Protein AF-A0A527Y2S4-F1 (afdb_monomer)

Foldseek 3Di:
DDDDPVNVVVVVVVVVVVVVVVVVVVVVVVCVVCCVVPNDDCPLCVPLFQECCSVFPDVVQDPVRNPPDDADFDADRHQAPFPPDPHRHHHRRDDDDTDHSDDDD

Mean predicted aligned error: 6.43 Å

Secondary structure (DSSP, 8-state):
-PPPHHHHHHHHHHHHHHHHHHHHHHHHHHHHHHHHHHPPP--S-TT---SGGG--SSSSPPTTSS-SSPPPP-S-TT-BS-TT-SSSB--TT----PPPSS---

Radius of gyration: 23.65 Å; Cα contacts (8 Å, |Δi|>4): 82; chains: 1; bounding box: 60×28×50 Å

Solvent-accessible surface area (backbone atoms only — not comparable to full-atom values): 6553 Å² total; per-residue (Å²): 136,84,81,51,71,69,54,56,54,48,52,54,51,51,52,54,50,50,51,52,52,52,50,51,49,51,54,50,51,51,51,52,58,46,42,76,76,72,47,77,87,63,72,60,51,76,80,60,63,17,37,67,88,47,66,34,88,44,75,76,65,50,95,72,46,55,68,95,58,78,84,59,75,72,56,56,68,76,37,53,64,31,63,90,51,96,50,58,50,43,45,19,64,56,81,79,95,54,59,71,77,61,82,88,128

Structure (mmCIF, N/CA/C/O backbone):
data_AF-A0A527Y2S4-F1
#
_entry.id   AF-A0A527Y2S4-F1
#
loop_
_atom_site.group_PDB
_atom_site.id
_atom_site.type_symbol
_atom_site.label_atom_id
_ato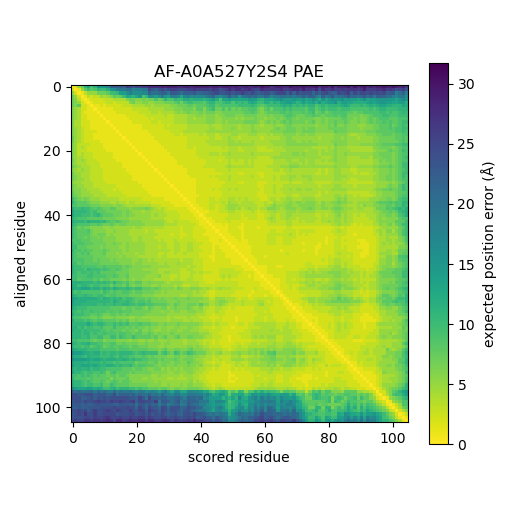m_site.label_alt_id
_atom_site.label_comp_id
_atom_site.label_asym_id
_atom_site.label_entity_id
_atom_site.label_seq_id
_atom_site.pdbx_PDB_ins_code
_atom_site.Cartn_x
_atom_site.Cartn_y
_atom_site.Cartn_z
_atom_site.occupancy
_atom_site.B_iso_or_equiv
_atom_site.auth_seq_id
_atom_site.auth_comp_id
_atom_site.auth_asym_id
_atom_site.auth_atom_id
_atom_site.pdbx_PDB_model_num
ATOM 1 N N . THR A 1 1 ? 38.162 15.292 -22.513 1.00 59.03 1 THR A N 1
ATOM 2 C CA . THR A 1 1 ? 37.938 14.375 -21.379 1.00 59.03 1 THR A CA 1
ATOM 3 C C . THR A 1 1 ? 37.965 12.958 -21.899 1.00 59.03 1 THR A C 1
ATOM 5 O O . THR A 1 1 ? 37.124 12.628 -22.720 1.00 59.03 1 THR A O 1
ATOM 8 N N . ILE A 1 2 ? 38.969 12.167 -21.520 1.00 71.31 2 ILE A N 1
ATOM 9 C CA . ILE A 1 2 ? 39.076 10.753 -21.911 1.00 71.31 2 ILE A CA 1
ATOM 10 C C . ILE A 1 2 ? 38.282 9.957 -20.871 1.00 71.31 2 ILE A C 1
ATOM 12 O O . ILE A 1 2 ? 38.598 10.036 -19.686 1.00 71.31 2 ILE A O 1
ATOM 16 N N . MET A 1 3 ? 37.216 9.266 -21.281 1.00 73.00 3 MET A N 1
ATOM 17 C CA . MET A 1 3 ? 36.524 8.328 -20.393 1.00 73.00 3 MET A CA 1
ATOM 18 C C . MET A 1 3 ? 37.439 7.124 -20.146 1.00 73.00 3 MET A C 1
ATOM 20 O O . MET A 1 3 ? 38.080 6.636 -21.072 1.00 73.00 3 MET A O 1
ATOM 24 N N . THR A 1 4 ? 37.540 6.667 -18.899 1.00 88.81 4 THR A N 1
ATOM 25 C CA . THR A 1 4 ? 38.338 5.481 -18.562 1.00 88.81 4 THR A CA 1
ATOM 26 C C . THR A 1 4 ? 37.629 4.212 -19.047 1.00 88.81 4 THR A C 1
ATOM 28 O O . THR A 1 4 ? 36.400 4.155 -19.060 1.00 88.81 4 THR A O 1
ATOM 31 N N . GLU A 1 5 ? 38.377 3.159 -19.387 1.00 88.56 5 GLU A N 1
ATOM 32 C CA . GLU A 1 5 ? 37.814 1.848 -19.774 1.00 88.56 5 GLU A CA 1
ATOM 33 C C . GLU A 1 5 ? 36.819 1.308 -18.731 1.00 88.56 5 GLU A C 1
ATOM 35 O O . GLU A 1 5 ? 35.728 0.838 -19.051 1.00 88.56 5 GLU A O 1
ATOM 40 N N . SER A 1 6 ? 37.141 1.476 -17.446 1.00 90.81 6 SER A N 1
ATOM 41 C CA . SER A 1 6 ? 36.245 1.122 -16.341 1.00 90.81 6 SER A CA 1
ATOM 42 C C . SER A 1 6 ? 34.897 1.855 -16.394 1.00 90.81 6 SER A C 1
ATOM 44 O O . SER A 1 6 ? 33.862 1.252 -16.106 1.00 90.81 6 SER A O 1
ATOM 46 N N . ALA A 1 7 ? 34.881 3.130 -16.798 1.00 92.38 7 ALA A N 1
ATOM 47 C CA . ALA A 1 7 ? 33.657 3.914 -16.928 1.00 92.38 7 ALA A CA 1
ATOM 48 C C . ALA A 1 7 ? 32.814 3.458 -18.131 1.00 92.38 7 ALA A C 1
ATOM 50 O O . ALA A 1 7 ? 31.586 3.420 -18.043 1.00 92.38 7 ALA A O 1
ATOM 51 N N . HIS A 1 8 ? 33.451 3.045 -19.232 1.00 92.75 8 HIS A N 1
ATOM 52 C CA . HIS A 1 8 ? 32.755 2.486 -20.394 1.00 92.75 8 HIS A CA 1
ATOM 53 C C . HIS A 1 8 ? 32.021 1.176 -20.069 1.00 92.75 8 HIS A C 1
ATOM 55 O O . HIS A 1 8 ? 30.843 1.022 -20.417 1.00 92.75 8 HIS A O 1
ATOM 61 N N . HIS A 1 9 ? 32.677 0.257 -19.356 1.00 94.94 9 HIS A N 1
ATOM 62 C CA . HIS A 1 9 ? 32.043 -0.986 -18.908 1.00 94.94 9 HIS A CA 1
ATOM 63 C C . HIS A 1 9 ? 30.885 -0.724 -17.941 1.00 94.94 9 HIS A C 1
ATOM 65 O O . HIS A 1 9 ? 29.814 -1.319 -18.086 1.00 94.94 9 HIS A O 1
ATOM 71 N N . LEU A 1 10 ? 31.066 0.208 -17.001 1.00 96.25 10 LEU A N 1
ATOM 72 C CA . LEU A 1 10 ? 30.026 0.571 -16.043 1.00 96.25 10 LEU A CA 1
ATOM 73 C C . LEU A 1 10 ? 28.790 1.168 -16.733 1.00 96.25 10 LEU A C 1
ATOM 75 O O . LEU A 1 10 ? 27.672 0.740 -16.454 1.00 96.25 10 LEU A O 1
ATOM 79 N N . ASN A 1 11 ? 28.969 2.090 -17.682 1.00 96.69 11 ASN A N 1
ATOM 80 C CA . ASN A 1 11 ? 27.857 2.679 -18.436 1.00 96.69 11 ASN A CA 1
ATOM 81 C C . ASN A 1 11 ? 27.087 1.632 -19.256 1.00 96.69 11 ASN A C 1
ATOM 83 O O . ASN A 1 11 ? 25.856 1.673 -19.329 1.00 96.69 11 ASN A O 1
ATOM 87 N N . SER A 1 12 ? 27.802 0.667 -19.842 1.00 96.69 12 SER A N 1
ATOM 88 C CA . SER A 1 12 ? 27.188 -0.442 -20.583 1.00 96.69 12 SER A CA 1
ATOM 89 C C . SER A 1 12 ? 26.336 -1.316 -19.659 1.00 96.69 12 SER A C 1
ATOM 91 O O . SER A 1 12 ? 25.181 -1.605 -19.968 1.00 96.69 12 SER A O 1
ATOM 93 N N . PHE A 1 13 ? 26.865 -1.668 -18.484 1.00 97.88 13 PHE A N 1
ATOM 94 C CA . PHE A 1 13 ? 26.125 -2.416 -17.467 1.00 97.88 13 PHE A CA 1
ATOM 95 C C . PHE A 1 13 ? 24.877 -1.662 -16.983 1.00 97.88 13 PHE A C 1
ATOM 97 O O . PHE A 1 13 ? 23.785 -2.233 -16.957 1.00 97.88 13 PHE A O 1
ATOM 104 N N . ILE A 1 14 ? 25.013 -0.370 -16.665 1.00 98.38 14 ILE A N 1
ATOM 105 C CA . ILE A 1 14 ? 23.892 0.482 -16.239 1.00 98.38 14 ILE A CA 1
ATOM 106 C C . ILE A 1 14 ? 22.800 0.516 -17.311 1.00 98.38 14 ILE A C 1
ATOM 108 O O . ILE A 1 14 ? 21.622 0.414 -16.980 1.00 98.38 14 ILE A O 1
ATOM 112 N N . SER A 1 15 ? 23.175 0.599 -18.588 1.00 98.25 15 SER A N 1
ATOM 113 C CA . SER A 1 15 ? 22.214 0.603 -19.697 1.00 98.25 15 SER A CA 1
ATOM 114 C C . SER A 1 15 ? 21.403 -0.696 -19.751 1.00 98.25 15 SER A C 1
ATOM 116 O O . SER A 1 15 ? 20.182 -0.655 -19.896 1.00 98.25 15 SER A O 1
ATOM 118 N N . ILE A 1 16 ? 22.049 -1.852 -19.557 1.00 98.56 16 ILE A N 1
ATOM 119 C CA . ILE A 1 16 ? 21.360 -3.151 -19.491 1.00 98.56 16 ILE A CA 1
ATOM 120 C C . ILE A 1 16 ? 20.384 -3.179 -18.306 1.00 98.56 16 ILE A C 1
ATOM 122 O O . ILE A 1 16 ? 19.225 -3.560 -18.473 1.00 98.56 16 ILE A O 1
ATOM 126 N N . MET A 1 17 ? 20.815 -2.728 -17.124 1.00 98.62 17 MET A N 1
ATOM 127 C CA . MET A 1 17 ? 19.944 -2.660 -15.945 1.00 98.62 17 MET A CA 1
ATOM 128 C C . MET A 1 17 ? 18.762 -1.708 -16.158 1.00 98.62 17 MET A C 1
ATOM 130 O O . MET A 1 17 ? 17.643 -2.028 -15.761 1.00 98.62 17 MET A O 1
ATOM 134 N N . ALA A 1 18 ? 18.976 -0.577 -16.834 1.00 98.62 18 ALA A N 1
ATOM 135 C CA . ALA A 1 18 ? 17.917 0.372 -17.160 1.00 98.62 18 ALA A CA 1
ATOM 136 C C . ALA A 1 18 ? 16.839 -0.263 -18.053 1.00 98.62 18 ALA A C 1
ATOM 138 O O . ALA A 1 18 ? 15.651 -0.068 -17.794 1.00 98.62 18 ALA A O 1
ATOM 139 N N . PHE A 1 19 ? 17.220 -1.082 -19.041 1.00 98.62 19 PHE A N 1
ATOM 140 C CA . PHE A 1 19 ? 16.249 -1.830 -19.849 1.00 98.62 19 PHE A CA 1
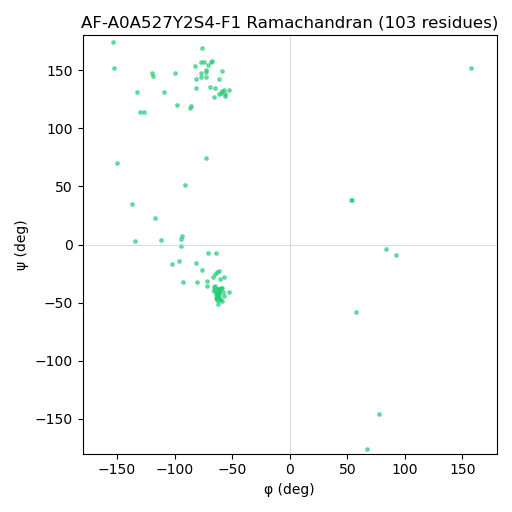ATOM 141 C C . PHE A 1 19 ? 15.481 -2.875 -19.032 1.00 98.62 19 PHE A C 1
ATOM 143 O O . PHE A 1 19 ? 14.271 -3.009 -19.212 1.00 98.62 19 PHE A O 1
ATOM 150 N N . ILE A 1 20 ? 16.143 -3.578 -18.107 1.00 98.75 20 ILE A N 1
ATOM 151 C CA . ILE A 1 20 ? 15.481 -4.551 -17.221 1.00 98.75 20 ILE A CA 1
ATOM 152 C C . ILE A 1 20 ? 14.464 -3.854 -16.312 1.00 98.75 20 ILE A C 1
ATOM 154 O O . ILE A 1 20 ? 13.318 -4.295 -16.217 1.00 98.75 20 ILE A O 1
ATOM 158 N N . VAL A 1 21 ? 14.852 -2.746 -15.675 1.00 98.75 21 VAL A N 1
ATOM 159 C CA . VAL A 1 21 ? 13.942 -1.949 -14.839 1.00 98.75 21 VAL A CA 1
ATOM 160 C C . VAL A 1 21 ? 12.790 -1.408 -15.684 1.00 98.75 21 VAL A C 1
ATOM 162 O O . VAL A 1 21 ? 11.638 -1.517 -15.270 1.00 98.75 21 VAL A O 1
ATOM 165 N N . GLY A 1 22 ? 13.070 -0.903 -16.889 1.00 98.62 22 GLY A N 1
ATOM 166 C CA . GLY A 1 22 ? 12.045 -0.457 -17.834 1.00 98.62 22 GLY A CA 1
ATOM 167 C C . GLY A 1 22 ? 11.040 -1.559 -18.177 1.00 98.62 22 GLY A C 1
ATOM 168 O O . GLY A 1 22 ? 9.833 -1.327 -18.135 1.00 98.62 22 GLY A O 1
ATOM 169 N N . PHE A 1 23 ? 11.510 -2.783 -18.428 1.00 98.75 23 PHE A N 1
ATOM 170 C CA . PHE A 1 23 ? 10.638 -3.935 -18.654 1.00 98.75 23 PHE A CA 1
ATOM 171 C C . PHE A 1 23 ? 9.804 -4.294 -17.413 1.00 98.75 23 PHE A C 1
ATOM 173 O O . PHE A 1 23 ? 8.600 -4.521 -17.532 1.00 98.75 23 PHE A O 1
ATOM 180 N N . ALA A 1 24 ? 10.398 -4.283 -16.216 1.00 98.75 24 ALA A N 1
ATOM 181 C CA . ALA A 1 24 ? 9.666 -4.527 -14.972 1.00 98.75 24 ALA A CA 1
ATOM 182 C C . ALA A 1 24 ? 8.539 -3.499 -14.753 1.00 98.75 24 ALA A C 1
ATOM 184 O O . ALA A 1 24 ? 7.440 -3.871 -14.335 1.00 98.75 24 ALA A O 1
ATOM 185 N N . GLN A 1 25 ? 8.766 -2.229 -15.111 1.00 98.75 25 GLN A N 1
ATOM 186 C CA . GLN A 1 25 ? 7.712 -1.209 -15.099 1.00 98.75 25 GLN A CA 1
ATOM 187 C C . GLN A 1 25 ? 6.571 -1.555 -16.070 1.00 98.75 25 GLN A C 1
ATOM 189 O O . GLN A 1 25 ? 5.408 -1.368 -15.724 1.00 98.75 25 GLN A O 1
ATOM 194 N N . MET A 1 26 ? 6.860 -2.112 -17.254 1.00 98.75 26 MET A N 1
ATOM 195 C CA . MET A 1 26 ? 5.809 -2.525 -18.201 1.00 98.75 26 MET A CA 1
ATOM 196 C C . MET A 1 26 ? 4.955 -3.670 -17.654 1.00 98.75 26 MET A C 1
ATOM 198 O O . MET A 1 26 ? 3.732 -3.639 -17.796 1.00 98.75 26 MET A O 1
ATOM 202 N N . VAL A 1 27 ? 5.573 -4.644 -16.979 1.00 98.69 27 VAL A N 1
ATOM 203 C CA . VAL A 1 27 ? 4.844 -5.723 -16.292 1.00 98.69 27 VAL A CA 1
ATOM 204 C C . VAL A 1 27 ? 3.946 -5.157 -15.186 1.00 98.69 27 VAL A C 1
ATOM 206 O O . VAL A 1 27 ? 2.782 -5.546 -15.087 1.00 98.69 27 VAL A O 1
ATOM 209 N N . PHE A 1 28 ? 4.448 -4.203 -14.394 1.00 98.50 28 PHE A N 1
ATOM 210 C CA . PHE A 1 28 ? 3.657 -3.516 -13.370 1.00 98.50 28 PHE A CA 1
ATOM 211 C C . PHE A 1 28 ? 2.463 -2.758 -13.970 1.00 98.50 28 PHE A C 1
ATOM 213 O O . PHE A 1 28 ? 1.337 -2.937 -13.510 1.00 98.50 28 PHE A O 1
ATOM 220 N N . LEU A 1 29 ? 2.673 -1.969 -15.029 1.00 98.69 29 LEU A N 1
ATOM 221 C CA . LEU A 1 29 ? 1.593 -1.232 -15.695 1.00 98.69 29 LEU A CA 1
ATOM 222 C C . LEU A 1 29 ? 0.545 -2.171 -16.296 1.00 98.69 29 LEU A C 1
ATOM 224 O O . LEU A 1 29 ? -0.652 -1.917 -16.164 1.00 98.69 29 LEU A O 1
ATOM 228 N N . PHE A 1 30 ? 0.976 -3.273 -16.913 1.00 98.38 30 PHE A N 1
ATOM 229 C CA . PHE A 1 30 ? 0.062 -4.304 -17.394 1.00 98.38 30 PHE A CA 1
ATOM 230 C C . PHE A 1 30 ? -0.785 -4.871 -16.249 1.00 98.38 30 PHE A C 1
ATOM 232 O O . PHE A 1 30 ? -2.010 -4.928 -16.364 1.00 98.38 30 PHE A O 1
ATOM 239 N N . ASN A 1 31 ? -0.155 -5.240 -15.129 1.00 98.25 31 ASN A N 1
ATOM 240 C CA . ASN A 1 31 ? -0.863 -5.762 -13.965 1.00 98.25 31 ASN A CA 1
ATOM 241 C C . ASN A 1 31 ? -1.847 -4.738 -13.377 1.00 98.25 31 ASN A C 1
ATOM 243 O O . ASN A 1 31 ? -2.975 -5.110 -13.053 1.00 98.25 31 ASN A O 1
ATOM 247 N N . LEU A 1 32 ? -1.465 -3.462 -13.302 1.00 97.88 32 LEU A N 1
ATOM 248 C CA . LEU A 1 32 ? -2.318 -2.379 -12.814 1.00 97.88 32 LEU A CA 1
ATOM 249 C C . LEU A 1 32 ? -3.559 -2.201 -13.701 1.00 97.88 32 LEU A C 1
ATOM 251 O O . LEU A 1 32 ? -4.685 -2.229 -13.204 1.00 97.88 32 LEU A O 1
ATOM 255 N N . ILE A 1 33 ? -3.367 -2.079 -15.019 1.00 98.25 33 ILE A N 1
ATOM 256 C CA . ILE A 1 33 ? -4.465 -1.907 -15.984 1.00 98.25 33 ILE A CA 1
ATOM 257 C C . ILE A 1 33 ? -5.387 -3.130 -15.974 1.00 98.25 33 ILE A C 1
ATOM 259 O O . ILE A 1 33 ? -6.612 -2.986 -15.988 1.00 98.25 33 ILE A O 1
ATOM 263 N N . TRP A 1 34 ? -4.813 -4.335 -15.930 1.00 98.31 34 TRP A N 1
ATOM 264 C CA . TRP A 1 34 ? -5.587 -5.569 -15.859 1.00 98.31 34 TRP A CA 1
ATOM 265 C C . TRP A 1 34 ? -6.412 -5.646 -14.573 1.00 98.31 34 TRP A C 1
ATOM 267 O O . TRP A 1 34 ? -7.604 -5.945 -14.635 1.00 98.31 34 TRP A O 1
ATOM 277 N N . SER A 1 35 ? -5.810 -5.324 -13.426 1.00 97.25 35 SER A N 1
ATOM 278 C CA . SER A 1 35 ? -6.467 -5.391 -12.116 1.00 97.25 35 SER A CA 1
ATOM 279 C C . SER A 1 35 ? -7.611 -4.388 -11.985 1.00 97.25 35 SER A C 1
ATOM 281 O O . SER A 1 35 ? -8.646 -4.732 -11.427 1.00 97.25 35 SER A O 1
ATOM 283 N N . ILE A 1 36 ? -7.485 -3.190 -12.563 1.00 95.31 36 ILE A N 1
ATOM 284 C CA . ILE A 1 36 ? -8.576 -2.200 -12.574 1.00 95.31 36 ILE A CA 1
ATOM 285 C C . ILE A 1 36 ? -9.785 -2.700 -13.384 1.00 95.31 36 ILE A C 1
ATOM 287 O O . ILE A 1 36 ? -10.923 -2.408 -13.030 1.00 95.31 36 ILE A O 1
ATOM 291 N N . ARG A 1 37 ? -9.560 -3.434 -14.483 1.00 96.81 37 ARG A N 1
ATOM 292 C CA . ARG A 1 37 ? -10.639 -3.853 -15.401 1.00 96.81 37 ARG A CA 1
ATOM 293 C C . ARG A 1 37 ? -11.235 -5.225 -15.087 1.00 96.81 37 ARG A C 1
ATOM 295 O O . ARG A 1 37 ? -12.406 -5.442 -15.373 1.00 96.81 37 ARG A O 1
ATOM 302 N N . HIS A 1 38 ? -10.428 -6.147 -14.567 1.00 97.06 38 HIS A N 1
ATOM 303 C CA . HIS A 1 38 ? -10.792 -7.559 -14.391 1.00 97.06 38 HIS A CA 1
ATOM 304 C C . HIS A 1 38 ? -10.406 -8.121 -13.013 1.00 97.06 38 HIS A C 1
ATOM 306 O O . HIS A 1 38 ? -10.560 -9.319 -12.775 1.00 97.06 38 HIS A O 1
ATOM 312 N N . GLY A 1 39 ? -9.850 -7.298 -12.120 1.00 92.81 39 GLY A N 1
ATOM 313 C CA . GLY A 1 39 ? -9.478 -7.721 -10.774 1.00 92.81 39 GLY A CA 1
ATOM 314 C C . GLY A 1 39 ? -10.696 -8.041 -9.908 1.00 92.81 39 GLY A C 1
ATOM 315 O O . GLY A 1 39 ? -11.805 -7.572 -10.152 1.00 92.81 39 GLY A O 1
ATOM 316 N N . ARG A 1 40 ? -10.476 -8.855 -8.873 1.00 93.50 40 ARG A N 1
ATOM 317 C CA . ARG A 1 40 ? -11.486 -9.122 -7.842 1.00 93.50 40 ARG A CA 1
ATOM 318 C C . ARG A 1 40 ? -11.566 -7.933 -6.891 1.00 93.50 40 ARG A C 1
ATOM 320 O O . ARG A 1 40 ? -10.536 -7.356 -6.551 1.00 93.50 40 ARG A O 1
ATOM 327 N N . GLU A 1 41 ? -12.768 -7.625 -6.416 1.00 92.62 41 GLU A N 1
ATOM 328 C CA . GLU A 1 41 ? -12.948 -6.642 -5.349 1.00 92.62 41 GLU A CA 1
ATOM 329 C C . GLU A 1 41 ? -12.188 -7.078 -4.092 1.00 92.62 41 GLU A C 1
ATOM 331 O O . GLU A 1 41 ? -12.292 -8.224 -3.648 1.00 92.62 41 GLU A O 1
ATOM 336 N N . ALA A 1 42 ? -11.402 -6.160 -3.529 1.00 92.69 42 ALA A N 1
ATOM 337 C CA . ALA A 1 42 ? -10.558 -6.436 -2.371 1.00 92.69 42 ALA A CA 1
ATOM 338 C C . ALA A 1 42 ? -11.328 -6.380 -1.035 1.00 92.69 42 ALA A C 1
ATOM 340 O O . ALA A 1 42 ? -10.838 -6.869 -0.019 1.00 92.69 42 ALA A O 1
ATOM 341 N N . GLY A 1 43 ? -12.528 -5.787 -1.033 1.00 93.81 43 GLY A N 1
ATOM 342 C CA . GLY A 1 43 ? -13.227 -5.395 0.191 1.00 93.81 43 GLY A CA 1
ATOM 343 C C . GLY A 1 43 ? -12.499 -4.270 0.938 1.00 93.81 43 GLY A C 1
ATOM 344 O O . GLY A 1 43 ? -11.492 -3.746 0.465 1.00 93.81 43 GLY A O 1
ATOM 345 N N . GLY A 1 44 ? -13.011 -3.896 2.113 1.00 94.50 44 GLY A N 1
ATOM 346 C CA . GLY A 1 44 ? -12.494 -2.746 2.866 1.00 94.50 44 GLY A CA 1
ATOM 347 C C . GLY A 1 44 ? -11.180 -2.975 3.600 1.00 94.50 44 GLY A C 1
ATOM 348 O O . GLY A 1 44 ? -10.471 -2.016 3.875 1.00 94.50 44 GLY A O 1
ATOM 349 N N . ASN A 1 45 ? -10.8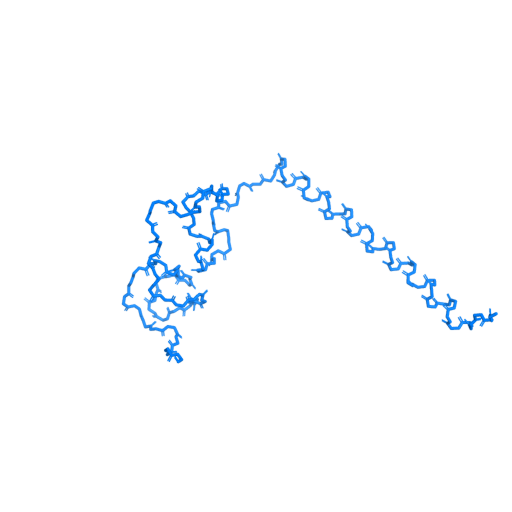25 -4.227 3.897 1.00 95.38 45 ASN A N 1
ATOM 350 C CA . ASN A 1 45 ? -9.597 -4.556 4.617 1.00 95.38 45 ASN A CA 1
ATOM 351 C C .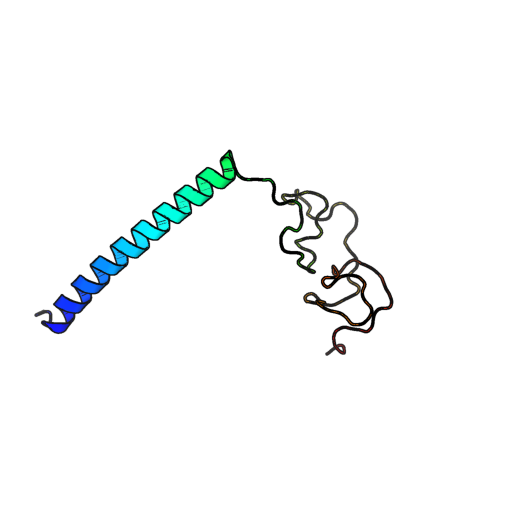 ASN A 1 45 ? -9.038 -5.938 4.220 1.00 95.38 45 ASN A C 1
ATOM 353 O O . ASN A 1 45 ? -9.081 -6.878 5.019 1.00 95.38 45 ASN A O 1
ATOM 357 N N . PRO A 1 46 ? -8.511 -6.090 2.989 1.00 94.81 46 PRO A N 1
ATOM 358 C CA . PRO A 1 46 ? -7.953 -7.361 2.513 1.00 94.81 46 PRO A CA 1
ATOM 359 C C . PRO A 1 46 ? -6.732 -7.827 3.318 1.00 94.81 46 PRO A C 1
ATOM 361 O O . PRO A 1 46 ? -6.433 -9.019 3.347 1.00 94.81 46 PRO A O 1
ATOM 364 N N . TRP A 1 47 ? -6.026 -6.902 3.973 1.00 94.94 47 TRP A N 1
ATOM 365 C CA . TRP A 1 47 ? -4.779 -7.179 4.691 1.00 94.94 47 TRP A CA 1
ATOM 366 C C . TRP A 1 47 ? -4.975 -7.456 6.177 1.00 94.94 47 TRP A C 1
ATOM 368 O O . TRP A 1 47 ? -3.995 -7.728 6.866 1.00 94.94 47 TRP A O 1
ATOM 378 N N . ARG A 1 48 ? -6.220 -7.388 6.672 1.00 94.62 48 ARG A N 1
ATOM 379 C CA . ARG A 1 48 ? -6.535 -7.499 8.104 1.00 94.62 48 ARG A CA 1
ATOM 380 C C . ARG A 1 48 ? -5.734 -6.492 8.940 1.00 94.62 48 ARG A C 1
ATOM 382 O O . ARG A 1 48 ? -5.275 -6.807 10.030 1.00 94.62 48 ARG A O 1
ATOM 389 N N . ALA A 1 49 ? -5.549 -5.283 8.415 1.00 95.12 49 ALA A N 1
ATOM 390 C CA . ALA A 1 49 ? -4.849 -4.212 9.101 1.00 95.12 49 ALA A CA 1
ATOM 391 C C . ALA A 1 49 ? -5.698 -3.630 10.242 1.00 95.12 49 ALA A C 1
ATOM 393 O O . ALA A 1 49 ? -6.928 -3.629 10.182 1.00 95.12 49 ALA A O 1
ATOM 394 N N . THR A 1 50 ? -5.054 -3.155 11.300 1.00 94.12 50 THR A N 1
ATOM 395 C CA . THR A 1 50 ? -5.737 -2.727 12.534 1.00 94.12 50 THR A CA 1
ATOM 396 C C . THR A 1 50 ? -6.005 -1.224 12.597 1.00 94.12 50 THR A C 1
ATOM 398 O O . THR A 1 50 ? -6.801 -0.771 13.419 1.00 94.12 50 THR A O 1
ATOM 401 N N . THR A 1 51 ? -5.366 -0.441 11.737 1.00 94.75 51 THR A N 1
ATOM 402 C CA . THR A 1 51 ? -5.433 1.020 11.717 1.00 94.75 51 THR A CA 1
ATOM 403 C C . THR A 1 51 ? -6.726 1.565 11.102 1.00 94.75 51 THR A C 1
ATOM 405 O O . THR A 1 51 ? -7.422 0.889 10.340 1.00 94.75 51 THR A O 1
ATOM 408 N N . LEU A 1 52 ? -7.073 2.807 11.455 1.00 94.94 52 LEU A N 1
ATOM 409 C CA . LEU A 1 52 ? -8.352 3.419 11.081 1.00 94.94 52 LEU A CA 1
ATOM 410 C C . LEU A 1 52 ? -8.549 3.635 9.574 1.00 94.94 52 LEU A C 1
ATOM 412 O O . LEU A 1 52 ? -9.697 3.655 9.134 1.00 94.94 52 LEU A O 1
ATOM 416 N N . GLU A 1 53 ? -7.500 3.765 8.758 1.00 93.62 53 GLU A N 1
ATOM 417 C CA . GLU A 1 53 ? -7.670 3.918 7.303 1.00 93.62 53 GLU A CA 1
ATOM 418 C C . GLU A 1 53 ? -8.368 2.710 6.654 1.00 93.62 53 GLU A C 1
ATOM 420 O O . GLU A 1 53 ? -9.018 2.856 5.620 1.00 93.62 53 GLU A O 1
ATOM 425 N N . TRP A 1 54 ? -8.317 1.546 7.310 1.00 94.88 54 TRP A N 1
ATOM 426 C CA . TRP A 1 54 ? -8.989 0.311 6.900 1.00 94.88 54 TRP A CA 1
ATOM 427 C C . TRP A 1 54 ? -10.372 0.121 7.539 1.00 94.88 54 TRP A C 1
ATOM 429 O O . TRP A 1 54 ? -10.954 -0.957 7.434 1.00 94.88 54 TRP A O 1
ATOM 439 N N . GLN A 1 55 ? -10.878 1.128 8.255 1.00 93.12 55 GLN A N 1
ATOM 440 C CA . GLN A 1 55 ? -12.161 1.104 8.975 1.00 93.12 55 GLN A CA 1
ATOM 441 C C . GLN A 1 55 ? -13.150 2.142 8.426 1.00 93.12 55 GLN A C 1
ATOM 443 O O . GLN A 1 55 ? -14.064 2.583 9.123 1.00 93.12 55 GLN A O 1
ATOM 448 N N . THR A 1 56 ? -12.954 2.566 7.179 1.00 94.69 56 THR A N 1
ATOM 449 C CA . THR A 1 56 ? -13.878 3.478 6.502 1.00 94.69 56 THR A CA 1
ATOM 450 C C . THR A 1 56 ? -15.174 2.741 6.121 1.00 94.69 56 THR A C 1
ATOM 452 O O . THR A 1 56 ? -15.120 1.556 5.785 1.00 94.69 56 THR A O 1
ATOM 455 N N . PRO A 1 57 ? -16.355 3.393 6.177 1.00 92.94 57 PRO A N 1
ATOM 456 C CA . PRO A 1 57 ? -17.631 2.732 5.868 1.00 92.94 57 PRO A CA 1
ATOM 457 C C . PRO A 1 57 ? -17.771 2.310 4.400 1.00 92.94 57 PRO A C 1
ATOM 459 O O . PRO A 1 57 ? -18.492 1.366 4.085 1.00 92.94 57 PRO A O 1
ATOM 462 N N . GLU A 1 58 ? -17.096 3.031 3.507 1.00 93.06 58 GLU A N 1
ATOM 463 C CA . GLU A 1 58 ? -17.133 2.840 2.061 1.00 93.06 58 GLU A CA 1
ATOM 464 C C . GLU A 1 58 ? -15.733 2.500 1.548 1.00 93.06 58 GLU A C 1
ATOM 466 O O . GLU A 1 58 ? -14.732 3.009 2.049 1.00 93.06 58 GLU A O 1
ATOM 471 N N . THR A 1 59 ? -15.648 1.641 0.531 1.00 93.00 59 THR A N 1
ATOM 472 C CA . THR A 1 59 ? -14.379 1.288 -0.116 1.00 93.00 59 THR A CA 1
ATOM 473 C C . THR A 1 59 ? -14.514 1.434 -1.631 1.00 93.00 59 THR A C 1
ATOM 475 O O . THR A 1 59 ? -15.262 0.665 -2.235 1.00 93.00 59 THR A O 1
ATOM 478 N N . PRO A 1 60 ? -13.791 2.376 -2.269 1.00 92.50 60 PRO A N 1
ATOM 479 C CA . PRO A 1 60 ? -12.810 3.303 -1.684 1.00 92.50 60 PRO A CA 1
ATOM 480 C C . PRO A 1 60 ? -13.443 4.357 -0.746 1.00 92.50 60 PRO A C 1
ATOM 482 O O . PRO A 1 60 ? -14.631 4.640 -0.891 1.00 92.50 60 PRO A O 1
ATOM 485 N N . PRO A 1 61 ? -12.671 4.959 0.186 1.00 93.56 61 PRO A N 1
ATOM 486 C CA . PRO A 1 61 ? -13.191 5.976 1.099 1.00 93.56 61 PRO A CA 1
ATOM 487 C C . PRO A 1 61 ? -13.823 7.159 0.358 1.00 93.56 61 PRO A C 1
ATOM 489 O O . PRO A 1 61 ? -13.193 7.775 -0.506 1.00 93.56 61 PRO A O 1
ATOM 492 N N . ALA A 1 62 ? -15.060 7.495 0.719 1.00 93.44 62 ALA A N 1
ATOM 493 C CA . ALA A 1 62 ? -15.758 8.662 0.195 1.00 93.44 62 ALA A CA 1
ATOM 494 C C . ALA A 1 62 ? -15.252 9.971 0.829 1.00 93.44 62 ALA A C 1
ATOM 496 O O . ALA A 1 62 ? -14.531 9.979 1.831 1.00 93.44 62 ALA A O 1
ATOM 497 N N . HIS A 1 63 ? -15.657 11.112 0.264 1.00 93.44 63 HIS A N 1
ATOM 498 C CA . HIS A 1 63 ? -15.330 12.416 0.841 1.00 93.44 63 HIS A CA 1
ATOM 499 C C . HIS A 1 63 ? -15.868 12.530 2.275 1.00 93.44 63 HIS A C 1
ATOM 501 O O . HIS A 1 63 ? -17.026 12.222 2.544 1.00 93.44 63 HIS A O 1
ATOM 507 N N . GLY A 1 64 ? -15.018 12.983 3.196 1.00 92.00 64 GLY A N 1
ATOM 508 C CA . GLY A 1 64 ? -15.307 12.970 4.631 1.00 92.00 64 GLY A CA 1
ATOM 509 C C . GLY A 1 64 ? -14.822 11.710 5.358 1.00 92.00 64 GLY A C 1
ATOM 510 O O . GLY A 1 64 ? -14.803 11.728 6.583 1.00 92.00 64 GLY A O 1
ATOM 511 N N . ASN A 1 65 ? -14.358 10.678 4.636 1.00 94.62 65 ASN A N 1
ATOM 512 C CA . ASN A 1 65 ? -13.706 9.435 5.090 1.00 94.62 65 ASN A CA 1
ATOM 513 C C . ASN A 1 65 ? -14.506 8.561 6.081 1.00 94.62 65 ASN A C 1
ATOM 515 O O . ASN A 1 65 ? -14.754 7.392 5.803 1.00 94.62 65 ASN A O 1
ATOM 519 N N . PHE A 1 66 ? -14.895 9.109 7.234 1.00 93.12 66 PHE A N 1
ATOM 520 C CA . PHE A 1 66 ? -15.513 8.410 8.369 1.00 93.12 66 PHE A CA 1
ATOM 521 C C . PHE A 1 66 ? -16.982 8.797 8.606 1.00 93.12 66 PHE A C 1
ATOM 523 O O . PHE A 1 66 ? -17.612 8.318 9.542 1.00 93.12 66 PHE A O 1
ATOM 530 N N . GLY A 1 67 ? -17.561 9.640 7.748 1.00 90.38 67 GLY A N 1
ATOM 531 C CA . GLY A 1 67 ? -18.948 10.083 7.882 1.00 90.38 67 GLY A CA 1
ATOM 532 C C . GLY A 1 67 ? -19.125 11.157 8.961 1.00 90.38 67 GLY A C 1
ATOM 533 O O . GLY A 1 67 ? -18.275 12.027 9.128 1.00 90.38 67 GLY A O 1
ATOM 534 N N . LYS A 1 68 ? -20.275 11.145 9.649 1.00 92.06 68 LYS A N 1
ATOM 535 C CA . LYS A 1 68 ? -20.635 12.179 10.642 1.00 92.06 68 LYS A CA 1
ATOM 536 C C . LYS A 1 68 ? -19.981 11.970 12.006 1.00 92.06 68 LYS A C 1
ATOM 538 O O . LYS A 1 68 ? -19.725 12.944 12.706 1.00 92.06 68 LYS A O 1
ATOM 543 N N . GLU A 1 69 ? -19.763 10.717 12.387 1.00 92.00 69 GLU A N 1
ATOM 544 C CA . GLU A 1 69 ? -19.223 10.333 13.689 1.00 92.00 69 GLU A CA 1
ATOM 545 C C . GLU A 1 69 ? -17.798 9.815 13.506 1.00 92.00 69 GLU A C 1
ATOM 547 O O . GLU A 1 69 ? -17.536 8.990 12.634 1.00 92.00 69 GLU A O 1
ATOM 552 N N . LEU A 1 70 ? -16.864 10.317 14.313 1.00 93.19 70 LEU A N 1
ATOM 553 C CA . LEU A 1 70 ? -15.473 9.881 14.251 1.00 93.19 70 LEU A CA 1
ATOM 554 C C . LEU A 1 70 ? -15.286 8.568 15.026 1.00 93.19 70 LEU A C 1
ATOM 556 O O . LEU A 1 70 ? -15.874 8.410 16.099 1.00 93.19 70 LEU A O 1
ATOM 560 N N . PRO A 1 71 ? -14.439 7.645 14.536 1.00 93.69 71 PRO A N 1
ATOM 561 C CA . PRO A 1 71 ? -14.138 6.420 15.259 1.00 93.69 71 PRO A CA 1
ATOM 562 C C . PRO A 1 71 ? -13.404 6.736 16.567 1.00 93.69 71 PRO A C 1
ATOM 564 O O . PRO A 1 71 ? -12.449 7.512 16.598 1.00 93.69 71 PRO A O 1
ATOM 567 N N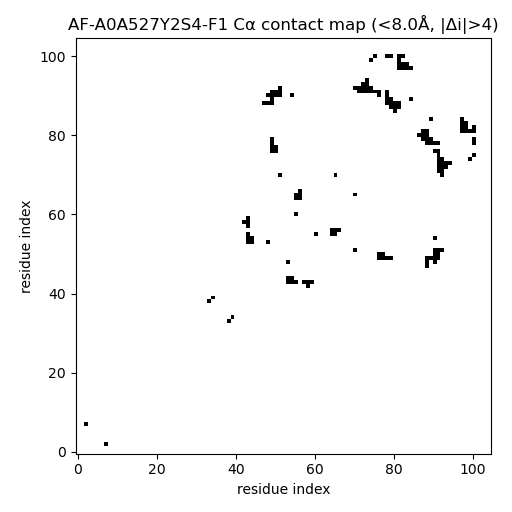 . ILE A 1 72 ? -13.834 6.095 17.651 1.00 94.12 72 ILE A N 1
ATOM 568 C CA . ILE A 1 72 ? -13.140 6.144 18.939 1.00 94.12 72 ILE A CA 1
ATOM 569 C C . ILE A 1 72 ? -11.988 5.143 18.894 1.00 94.12 72 ILE A C 1
ATOM 571 O O . ILE A 1 72 ? -12.170 4.016 18.447 1.00 94.12 72 ILE A O 1
ATOM 575 N N . VAL A 1 73 ? -10.806 5.543 19.358 1.00 93.06 73 VAL A N 1
ATOM 576 C CA . VAL A 1 73 ? -9.627 4.672 19.419 1.00 93.06 73 VAL A CA 1
ATOM 577 C C . VAL A 1 73 ? -9.496 4.100 20.824 1.00 93.06 73 VAL A C 1
ATOM 579 O O . VAL A 1 73 ? -9.328 4.849 21.783 1.00 93.06 73 VAL A O 1
ATOM 582 N N . TYR A 1 74 ? -9.539 2.774 20.935 1.00 90.12 74 TYR A N 1
ATOM 583 C CA . TYR A 1 74 ? -9.401 2.052 22.205 1.00 90.12 74 TYR A CA 1
ATOM 584 C C . TYR A 1 74 ? -8.013 1.436 22.405 1.00 90.12 74 TYR A C 1
ATOM 586 O O . TYR A 1 74 ? -7.678 1.029 23.514 1.00 90.12 74 TYR A O 1
ATOM 594 N N . ARG A 1 75 ? -7.222 1.310 21.333 1.00 88.12 75 ARG A N 1
ATOM 595 C CA . ARG A 1 75 ? -5.992 0.506 21.316 1.00 88.12 75 ARG A CA 1
ATOM 596 C C . ARG A 1 75 ? -4.965 0.997 20.295 1.00 88.12 75 ARG A C 1
ATOM 598 O O . ARG A 1 75 ? -5.241 1.897 19.494 1.00 88.12 75 ARG A O 1
ATOM 605 N N . TRP A 1 76 ? -3.776 0.397 20.308 1.00 87.38 76 TRP A N 1
ATOM 606 C CA . TRP A 1 76 ? -2.680 0.807 19.437 1.00 87.38 76 TRP A CA 1
ATOM 607 C C . TRP A 1 76 ? -2.874 0.366 17.980 1.00 87.38 76 TRP A C 1
ATOM 609 O O . TRP A 1 76 ? -3.564 -0.602 17.666 1.00 87.38 76 TRP A O 1
ATOM 619 N N . ALA A 1 77 ? -2.206 1.083 17.078 1.00 89.62 77 ALA A N 1
ATOM 620 C CA . ALA A 1 77 ? -2.246 0.886 15.630 1.00 89.62 77 ALA A CA 1
ATOM 621 C C . ALA A 1 77 ? -1.686 -0.466 15.145 1.00 89.62 77 ALA A C 1
ATOM 623 O O . ALA A 1 77 ? -1.776 -0.760 13.964 1.00 89.62 77 ALA A O 1
ATOM 624 N N . TYR A 1 78 ? -1.088 -1.288 16.011 1.00 89.00 78 TYR A N 1
ATOM 625 C CA . TYR A 1 78 ? -0.441 -2.551 15.628 1.00 89.00 78 TYR A CA 1
ATOM 626 C C . TYR A 1 78 ? -0.773 -3.691 16.602 1.00 89.00 78 TYR A C 1
ATOM 628 O O . TYR A 1 78 ? 0.078 -4.538 16.880 1.00 89.00 78 TYR A O 1
ATOM 636 N N . ASP A 1 79 ? -1.996 -3.693 17.136 1.00 88.44 79 ASP A N 1
ATOM 637 C CA . ASP A 1 79 ? -2.524 -4.738 18.022 1.00 88.44 79 ASP A CA 1
ATOM 638 C C . ASP A 1 79 ? -2.841 -6.024 17.253 1.00 88.44 79 ASP A C 1
ATOM 640 O O . ASP A 1 79 ? -3.995 -6.373 16.988 1.00 88.44 79 ASP A O 1
ATOM 644 N N . TYR A 1 80 ? -1.773 -6.729 16.897 1.00 90.75 80 TYR A N 1
ATOM 645 C CA . TYR A 1 80 ? -1.830 -8.080 16.364 1.00 90.75 80 TYR A CA 1
ATOM 646 C C . TYR A 1 80 ? -1.520 -9.100 17.458 1.00 90.75 80 TYR A C 1
ATOM 648 O O . TYR A 1 80 ? -0.721 -8.832 18.357 1.00 90.75 80 TYR A O 1
ATOM 656 N N . SER A 1 81 ? -2.135 -10.279 17.364 1.00 90.31 81 SER A N 1
ATOM 657 C CA . SER A 1 81 ? -1.910 -11.422 18.261 1.00 90.31 81 SER A CA 1
ATOM 658 C C . SER A 1 81 ? -2.058 -11.083 19.752 1.00 90.31 81 SER A C 1
ATOM 660 O O . SER A 1 81 ? -1.292 -11.566 20.587 1.00 90.31 81 SER A O 1
ATOM 662 N N . VAL A 1 82 ? -3.033 -10.236 20.098 1.00 87.19 82 VAL A N 1
ATOM 663 C CA . VAL A 1 82 ? -3.273 -9.822 21.487 1.00 87.19 82 VAL A CA 1
ATOM 664 C C . VAL A 1 82 ? -3.732 -11.023 22.329 1.00 87.19 82 VAL A C 1
ATOM 666 O O . VAL A 1 82 ? -4.712 -11.679 21.963 1.00 87.19 82 VAL A O 1
ATOM 669 N N . PRO A 1 83 ? -3.083 -11.321 23.472 1.00 86.44 83 PRO A N 1
ATOM 670 C CA . PRO A 1 83 ? -3.484 -12.433 24.326 1.00 86.44 83 PRO A CA 1
ATOM 671 C C . PRO A 1 83 ? -4.947 -12.333 24.776 1.00 86.44 83 PRO A C 1
ATOM 673 O O . PRO A 1 83 ? -5.393 -11.308 25.289 1.00 86.44 83 PRO A O 1
ATOM 676 N N . GLY A 1 84 ? -5.693 -13.425 24.600 1.00 85.19 84 GLY A N 1
ATOM 677 C CA . GLY A 1 84 ? -7.111 -13.508 24.963 1.00 85.19 84 GLY A CA 1
ATOM 678 C C . GLY A 1 84 ? -8.078 -12.950 23.914 1.00 85.19 84 GLY A C 1
ATOM 679 O O . GLY A 1 84 ? -9.290 -13.081 24.086 1.00 85.19 84 GLY A O 1
ATOM 680 N N . ALA A 1 85 ? -7.583 -12.373 22.818 1.00 86.31 85 ALA A N 1
ATOM 681 C CA . ALA A 1 85 ? -8.427 -11.980 21.702 1.00 86.31 85 ALA A CA 1
ATOM 682 C C . ALA A 1 85 ? -8.835 -13.182 20.844 1.00 86.31 85 ALA A C 1
ATOM 684 O O . ALA A 1 85 ? -8.088 -14.144 20.681 1.00 86.31 85 ALA A 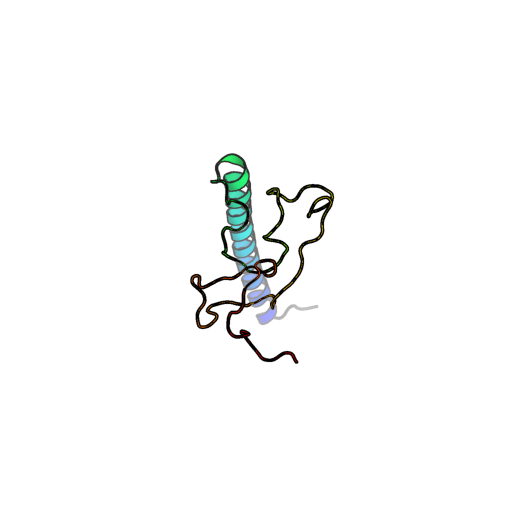O 1
ATOM 685 N N . LYS A 1 86 ? -10.040 -13.113 20.269 1.00 87.88 86 LYS A N 1
ATOM 686 C CA . LYS A 1 86 ? -10.557 -14.154 19.368 1.00 87.88 86 LYS A CA 1
ATOM 687 C C . LYS A 1 86 ? -9.854 -14.149 18.007 1.00 87.88 86 LYS A C 1
ATOM 689 O O . LYS A 1 86 ? -9.764 -15.191 17.365 1.00 87.88 86 LYS A O 1
ATOM 694 N N . GLU A 1 87 ? -9.416 -12.978 17.559 1.00 89.31 87 GLU A N 1
ATOM 695 C CA . GLU A 1 87 ? -8.777 -12.781 16.263 1.00 89.31 87 GLU A CA 1
ATOM 696 C C . GLU A 1 87 ? -7.362 -12.233 16.431 1.00 89.31 87 GLU A C 1
ATOM 698 O O . GLU A 1 87 ? -7.097 -11.435 17.329 1.00 89.31 87 GLU A O 1
ATOM 703 N N . ASP A 1 88 ? -6.472 -12.620 15.515 1.00 89.62 88 ASP A N 1
ATOM 704 C CA . ASP A 1 88 ? -5.080 -12.157 15.491 1.00 89.62 88 ASP A CA 1
ATOM 705 C C . ASP A 1 88 ? -4.930 -10.691 15.077 1.00 89.62 88 ASP A C 1
ATOM 707 O O . ASP A 1 88 ? -3.825 -10.162 15.123 1.00 89.62 88 ASP A O 1
ATOM 711 N N . PHE A 1 89 ? -6.002 -10.032 14.642 1.00 91.81 89 PHE A N 1
ATOM 712 C CA . PHE A 1 89 ? -6.009 -8.610 14.324 1.00 91.81 89 PHE A CA 1
ATOM 713 C C . PHE A 1 89 ? -7.229 -7.974 14.978 1.00 91.81 89 PHE A C 1
ATOM 715 O O . PHE A 1 89 ? -8.342 -8.487 14.855 1.00 91.81 89 PHE A O 1
ATOM 722 N N . ILE A 1 90 ? -7.028 -6.861 15.678 1.00 91.69 90 ILE A N 1
ATOM 723 C CA . ILE A 1 90 ? -8.129 -6.131 16.302 1.00 91.69 90 ILE A CA 1
ATOM 724 C C . ILE A 1 90 ? -8.067 -4.675 15.852 1.00 91.69 90 ILE A C 1
ATOM 726 O O . ILE A 1 90 ? -7.114 -3.974 16.199 1.00 91.69 90 ILE A O 1
ATOM 730 N N . PRO A 1 91 ? -9.061 -4.197 15.088 1.00 92.88 91 PRO A N 1
ATOM 731 C CA . PRO A 1 91 ? -9.112 -2.802 14.693 1.00 92.88 91 PRO A CA 1
ATOM 732 C C . P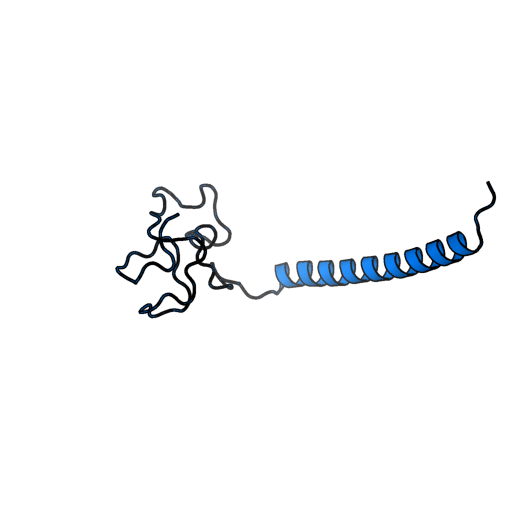RO A 1 91 ? -9.150 -1.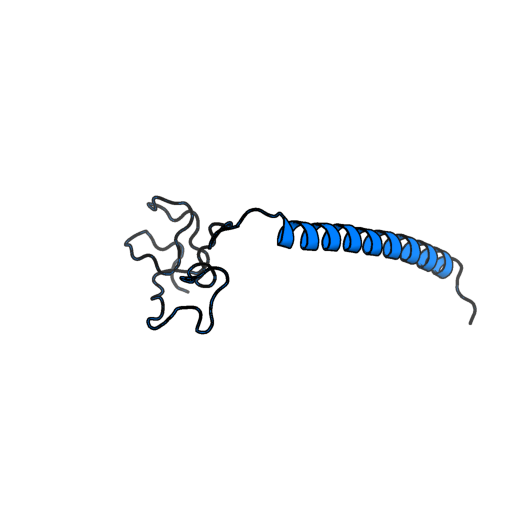835 15.881 1.00 92.88 91 PRO A C 1
ATOM 734 O O . PRO A 1 91 ? -9.718 -2.129 16.938 1.00 92.88 91 PRO A O 1
ATOM 737 N N . GLN A 1 92 ? -8.575 -0.647 15.689 1.00 92.69 92 GLN A N 1
ATOM 738 C CA . GLN A 1 92 ? -8.443 0.380 16.727 1.00 92.69 92 GLN A CA 1
ATOM 739 C C . GLN A 1 92 ? -9.774 0.817 17.359 1.00 92.69 92 GLN A C 1
ATOM 741 O O . GLN A 1 92 ? -9.792 1.229 18.519 1.00 92.69 92 GLN A O 1
ATOM 746 N N . ASN A 1 93 ? -10.869 0.717 16.605 1.00 92.56 93 ASN A N 1
ATOM 747 C CA . ASN A 1 93 ? -12.216 1.128 16.993 1.00 92.56 93 ASN A CA 1
ATOM 748 C C . ASN A 1 93 ? -13.081 0.008 17.586 1.00 92.56 93 ASN A C 1
ATOM 750 O O . ASN A 1 93 ? -14.253 0.239 17.878 1.00 92.56 93 ASN A O 1
ATOM 754 N N . VAL A 1 94 ? -12.526 -1.190 17.788 1.00 90.50 94 VAL A N 1
ATOM 755 C CA . VAL A 1 94 ? -13.236 -2.277 18.470 1.00 90.50 94 VAL A CA 1
ATOM 756 C C . VAL A 1 94 ? -13.051 -2.133 19.985 1.00 90.50 94 VAL A C 1
ATOM 758 O O . VAL A 1 94 ? -11.909 -2.200 20.461 1.00 90.50 94 VAL A O 1
ATOM 761 N N . PRO A 1 95 ? -14.135 -1.966 20.764 1.00 88.56 95 PRO A N 1
ATOM 762 C CA . PRO A 1 95 ? -14.056 -1.951 22.220 1.00 88.56 95 PRO A CA 1
ATOM 763 C C . PRO A 1 95 ? -13.749 -3.354 22.766 1.00 88.56 95 PRO A C 1
ATOM 765 O O . PRO A 1 95 ? -14.069 -4.363 22.136 1.00 88.56 95 PRO A O 1
ATOM 768 N N . GLY A 1 96 ? -13.148 -3.440 23.952 1.00 80.75 96 GLY A N 1
ATOM 769 C CA . GLY A 1 96 ? -13.018 -4.705 24.679 1.00 80.75 96 GLY A CA 1
ATOM 770 C C . GLY A 1 96 ? -11.886 -4.721 25.699 1.00 80.75 96 GLY A C 1
ATOM 771 O O . GLY A 1 96 ? -10.864 -4.068 25.502 1.00 80.75 96 GLY A O 1
ATOM 772 N N . ASP A 1 97 ? -12.064 -5.534 26.739 1.00 69.19 97 ASP A N 1
ATOM 773 C CA . ASP A 1 97 ? -11.159 -5.664 27.888 1.00 69.19 97 ASP A CA 1
ATOM 774 C C . ASP A 1 97 ? -10.112 -6.768 27.666 1.00 69.19 97 ASP A C 1
ATOM 776 O O . ASP A 1 97 ? -9.949 -7.687 28.471 1.00 69.19 97 ASP A O 1
ATOM 780 N N . PHE A 1 98 ? -9.426 -6.726 26.525 1.00 70.06 98 PHE A N 1
ATOM 781 C CA . PHE A 1 98 ? -8.299 -7.623 26.269 1.00 70.06 98 PHE A CA 1
ATOM 782 C C . PHE A 1 98 ? -7.040 -7.053 26.916 1.00 70.06 98 PHE A C 1
ATOM 784 O O . PHE A 1 98 ? -6.926 -5.838 27.089 1.00 70.06 98 PHE A O 1
ATOM 79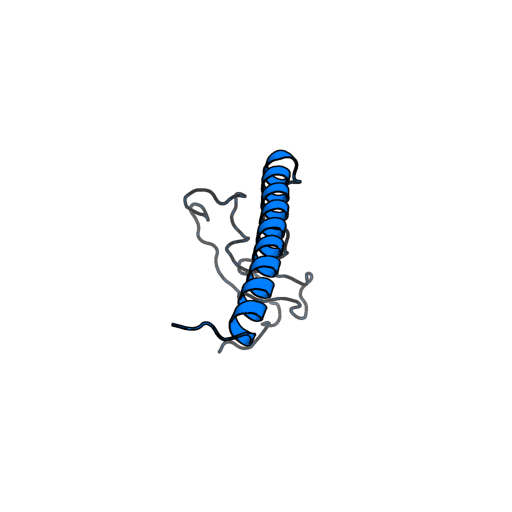1 N N . ALA A 1 99 ? -6.090 -7.923 27.267 1.00 65.75 99 ALA A N 1
ATOM 792 C CA . ALA A 1 99 ? -4.815 -7.467 27.803 1.00 65.75 99 ALA A CA 1
ATOM 793 C C . ALA A 1 99 ? -4.200 -6.433 26.838 1.00 65.75 99 ALA A C 1
ATOM 795 O O . ALA A 1 99 ? -4.196 -6.679 25.629 1.00 65.75 99 ALA A O 1
ATOM 796 N N . PRO A 1 100 ? -3.716 -5.277 27.326 1.00 63.16 100 PRO A N 1
ATOM 797 C CA . PRO A 1 100 ? -3.084 -4.297 26.456 1.00 63.16 100 PRO A CA 1
ATOM 798 C C . PRO A 1 100 ? -1.915 -4.967 25.730 1.00 63.16 100 PRO A C 1
ATOM 800 O O . PRO A 1 100 ? -1.119 -5.678 26.345 1.00 63.16 100 PRO A O 1
ATOM 803 N N . SER A 1 101 ? -1.824 -4.775 24.412 1.00 65.19 101 SER A N 1
ATOM 804 C CA . SER A 1 101 ? -0.775 -5.406 23.601 1.00 65.19 101 SER A CA 1
ATOM 805 C C . SER A 1 101 ? 0.631 -4.995 24.048 1.00 65.19 101 SER A C 1
ATOM 807 O O . SER A 1 101 ? 1.580 -5.766 23.889 1.00 65.19 101 SER A O 1
ATOM 809 N N . ARG A 1 102 ? 0.760 -3.776 24.594 1.00 65.00 102 ARG A N 1
ATOM 810 C CA . ARG A 1 102 ? 1.963 -3.161 25.171 1.00 65.00 102 ARG A CA 1
ATOM 811 C C . ARG A 1 102 ? 1.544 -2.143 26.240 1.00 65.00 102 ARG A C 1
ATOM 813 O O . ARG A 1 102 ? 0.458 -1.573 26.143 1.00 65.00 102 ARG A O 1
ATOM 820 N N . GLU A 1 103 ? 2.395 -1.903 27.239 1.00 58.28 103 GLU A N 1
ATOM 821 C CA . GLU A 1 103 ? 2.198 -0.795 28.187 1.00 58.28 103 GLU A CA 1
ATOM 822 C C . GLU A 1 103 ? 2.210 0.555 27.441 1.00 58.28 103 GLU A C 1
ATOM 824 O O . GLU A 1 103 ? 2.974 0.707 26.480 1.00 58.28 103 GLU A O 1
ATOM 829 N N . PRO A 1 104 ? 1.364 1.528 27.833 1.00 55.44 104 PRO A N 1
ATOM 830 C CA . PRO A 1 104 ? 1.435 2.874 27.276 1.00 55.44 104 PRO A CA 1
ATOM 831 C C . PRO A 1 104 ? 2.808 3.483 27.596 1.00 55.44 104 PRO A C 1
ATOM 833 O O . PRO A 1 104 ? 3.255 3.426 28.740 1.00 55.44 104 PRO A O 1
ATOM 836 N N . ALA A 1 105 ? 3.473 4.015 26.567 1.00 53.47 105 ALA A N 1
ATOM 837 C CA . ALA A 1 105 ? 4.740 4.734 26.695 1.00 53.47 105 ALA A CA 1
ATOM 838 C C . ALA A 1 105 ? 4.574 6.078 27.418 1.00 53.47 105 ALA A C 1
ATOM 840 O O . ALA A 1 105 ? 3.489 6.692 27.278 1.00 53.47 105 ALA A O 1
#

Sequence (105 aa):
TIMTESAHHLNSFISIMAFIVGFAQMVFLFNLIWSIRHGREAGGNPWRATTLEWQTPETPPAHGNFGKELPIVYRWAYDYSVPGAKEDFIPQNVPGDFAPSREPA

pLDDT: mean 90.31, std 10.29, range [53.47, 98.75]